Protein 5L87 (pdb70)

Solvent-accessible surface area: 4073 Å² total; per-residue (Å²): 99,113,86,71,113,76,5,68,109,1,29,126,48,2,112,42,93,189,21,38,226,55,89,32,49,65,8,0,95,80,3,101,88,135,50,10,47,14,86,13,0,28,61,0,0,80,123,26,61,65,92,43,85,59,124,45,0,102,171,35,47,138

InterPro domains:
  IPR006785 Peroxisome membrane anchor protein Pex14p, N-terminal [PF04695] (24-68)
  IPR025655 Peroxisomal membrane protein 14 [PTHR23058] (12-346)
  IPR036388 Winged helix-like DNA-binding domain superfamily [G3DSA:1.10.10.10] (15-84)

Structure (mmCIF, N/CA/C/O backbone):
data_5L87
#
_entry.id   5L87
#
_cell.length_a   43.030
_cell.length_b   37.260
_cell.length_c   42.460
_cell.angle_alpha   90.00
_cell.angle_beta   117.89
_cell.angle_gamma   90.00
#
_symmetry.space_group_name_H-M   'C 1 2 1'
#
loop_
_entity.id
_entity.type
_entity.pdbx_description
1 polymer 'Peroxin 14'
2 non-polymer 5-(1~{H}-indol-3-ylmethyl)-1-methyl-~{N}-(naphthalen-1-ylmethyl)-6,7-dihydro-4~{H}-pyrazolo[4,3-c]pyridine-3-carboxamide
3 non-polymer 1,2-ETHANEDIOL
4 water water
#
loop_
_atom_site.group_PDB
_atom_site.id
_atom_site.type_symbol
_atom_site.label_atom_id
_atom_site.label_alt_id
_atom_site.label_comp_id
_atom_site.label_asym_id
_atom_site.label_entity_id
_atom_site.label_seq_id
_atom_site.pdbx_PDB_ins_code
_atom_site.Cartn_x
_atom_site.Cartn_y
_atom_site.Cartn_z
_atom_site.occupancy
_atom_site.B_iso_or_equiv
_atom_site.auth_seq_id
_atom_site.auth_comp_id
_atom_site.auth_asym_id
_atom_site.auth_atom_id
_atom_site.pdbx_PDB_model_num
ATOM 1 N N . SER A 1 8 ? 6.054 12.970 -0.385 1.00 108.02 5 SER A N 1
ATOM 2 C CA . SER A 1 8 ? 4.803 13.060 0.443 1.00 15.33 5 SER A CA 1
ATOM 3 C C . SER A 1 8 ? 5.145 12.651 1.880 1.00 12.80 5 SER A C 1
ATOM 4 O O . SER A 1 8 ? 6.133 11.911 2.115 1.00 12.19 5 SER A O 1
ATOM 11 N N . GLU A 1 9 ? 4.343 13.101 2.872 1.00 12.77 6 GLU A N 1
ATOM 12 C CA . GLU A 1 9 ? 4.520 12.632 4.247 1.00 10.79 6 GLU A CA 1
ATOM 13 C C . GLU A 1 9 ? 4.427 11.090 4.319 1.00 9.86 6 GLU A C 1
ATOM 14 O O . GLU A 1 9 ? 5.236 10.442 5.085 1.00 9.45 6 GLU A O 1
ATOM 26 N N . ARG A 1 10 ? 3.498 10.505 3.600 1.00 10.33 7 ARG A N 1
ATOM 27 C CA . ARG A 1 10 ? 3.389 9.062 3.557 1.00 9.05 7 ARG A CA 1
ATOM 28 C C . ARG A 1 10 ? 4.665 8.440 3.031 1.00 8.49 7 ARG A C 1
ATOM 29 O O . ARG A 1 10 ? 5.165 7.472 3.622 1.00 8.00 7 ARG A O 1
ATOM 50 N N . GLU A 1 11 ? 5.162 8.898 1.884 1.00 8.56 8 GLU A N 1
ATOM 51 C CA . GLU A 1 11 ? 6.343 8.281 1.314 1.00 8.21 8 GLU A CA 1
ATOM 52 C C . GLU A 1 11 ? 7.547 8.420 2.249 1.00 7.11 8 GLU A C 1
ATOM 53 O O . GLU A 1 11 ? 8.378 7.518 2.311 1.00 7.02 8 GLU A O 1
ATOM 62 N N . LYS A 1 12 ? 7.664 9.533 2.955 1.00 7.22 9 LYS A N 1
ATOM 63 C CA . LYS A 1 12 ? 8.763 9.686 3.913 1.00 6.81 9 LYS A CA 1
ATOM 64 C C . LYS A 1 12 ? 8.643 8.661 5.076 1.00 6.63 9 LYS A C 1
ATOM 65 O O . LYS A 1 12 ? 9.677 8.133 5.554 1.00 7.00 9 LYS A O 1
ATOM 84 N N . ARG A 1 13 ? 7.432 8.409 5.564 1.00 6.53 10 ARG A N 1
ATOM 85 C CA . ARG A 1 13 ? 7.253 7.363 6.564 1.00 6.44 10 ARG A CA 1
ATOM 86 C C . ARG A 1 13 ? 7.664 5.986 6.022 1.00 6.15 10 ARG A C 1
ATOM 87 O O . ARG A 1 13 ? 8.354 5.211 6.709 1.00 6.06 10 ARG A O 1
ATOM 108 N N . VAL A 1 14 ? 7.221 5.692 4.815 1.00 5.81 11 VAL A N 1
ATOM 109 C CA .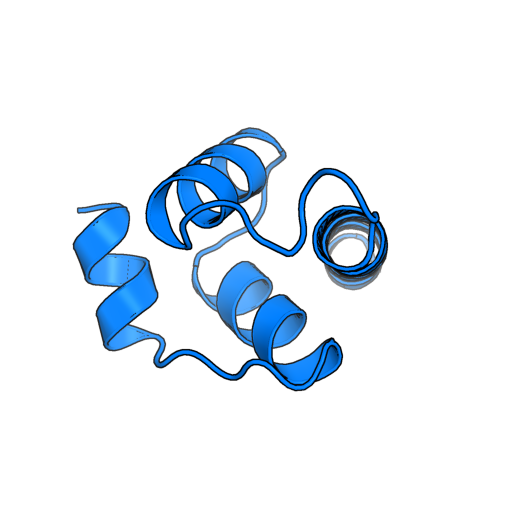 VAL A 1 14 ? 7.551 4.371 4.235 1.00 5.87 11 VAL A CA 1
ATOM 110 C C . VAL A 1 14 ? 9.060 4.254 4.002 1.00 5.64 11 VAL A C 1
ATOM 111 O O . VAL A 1 14 ? 9.641 3.199 4.276 1.00 5.90 11 VAL A O 1
ATOM 124 N N . SER A 1 15 ? 9.710 5.324 3.526 1.00 5.67 12 SER A N 1
ATOM 125 C CA . SER A 1 15 ? 11.162 5.292 3.337 1.00 5.59 12 SER A CA 1
ATOM 126 C C . SER A 1 15 ? 11.897 5.018 4.633 1.00 5.20 12 SER A C 1
ATOM 127 O O . SER A 1 15 ? 12.826 4.188 4.704 1.00 5.59 12 SER A O 1
ATOM 135 N N . ASN A 1 16 ? 11.495 5.712 5.715 1.00 5.30 13 ASN A N 1
ATOM 136 C CA . ASN A 1 16 ? 12.081 5.458 7.004 1.00 5.26 13 ASN A CA 1
ATOM 137 C C . ASN A 1 16 ? 11.879 3.990 7.433 1.00 5.27 13 ASN A C 1
ATOM 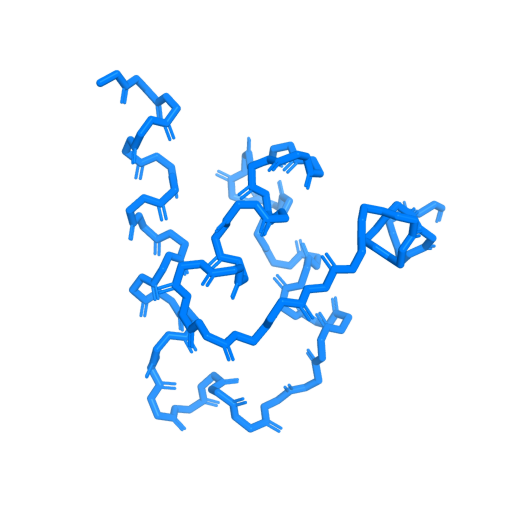138 O O . ASN A 1 16 ? 12.783 3.359 8.003 1.00 5.53 13 ASN A O 1
ATOM 149 N N . ALA A 1 17 ? 10.666 3.481 7.195 1.00 5.18 14 ALA A N 1
ATOM 150 C CA . ALA A 1 17 ? 10.341 2.093 7.589 1.00 5.12 14 ALA A CA 1
ATOM 151 C C . ALA A 1 17 ? 11.172 1.080 6.843 1.00 5.47 14 ALA A C 1
ATOM 152 O O . ALA A 1 17 ? 11.622 0.082 7.416 1.00 5.53 14 ALA A O 1
ATOM 159 N N . VAL A 1 18 ? 11.357 1.272 5.527 1.00 5.63 15 VAL A N 1
ATOM 160 C CA . VAL A 1 18 ? 12.176 0.392 4.740 1.00 6.22 15 VAL A CA 1
ATOM 161 C C . VAL A 1 18 ? 13.604 0.314 5.323 1.00 6.04 15 VAL A C 1
ATOM 162 O O . VAL A 1 18 ? 14.185 -0.745 5.485 1.00 6.41 15 VAL A O 1
ATOM 175 N N . GLU A 1 19 ? 14.161 1.530 5.620 1.00 6.01 16 GLU A N 1
ATOM 176 C CA . GLU A 1 19 ? 15.524 1.552 6.129 1.00 6.52 16 GLU A CA 1
ATOM 177 C C . GLU A 1 19 ? 15.630 0.793 7.477 1.00 5.88 16 GLU A C 1
ATOM 178 O O . GLU A 1 19 ? 16.587 0.100 7.719 1.00 6.57 16 GLU A O 1
ATOM 190 N N . PHE A 1 20 ? 14.615 0.980 8.346 1.00 5.58 17 PHE A N 1
ATOM 191 C CA . PHE A 1 20 ? 14.538 0.213 9.585 1.00 5.49 17 PHE A CA 1
ATOM 192 C C . PHE A 1 20 ? 14.543 -1.304 9.318 1.00 5.61 17 PHE A C 1
ATOM 193 O O . PHE A 1 20 ? 15.345 -2.036 9.890 1.00 6.30 17 PHE A O 1
ATOM 210 N N . LEU A 1 21 ? 13.630 -1.749 8.446 1.00 5.34 18 LEU A N 1
ATOM 211 C CA . LEU A 1 21 ? 13.460 -3.168 8.204 1.00 6.11 18 LEU A CA 1
ATOM 212 C C . LEU A 1 21 ? 14.694 -3.831 7.583 1.00 7.21 18 LEU A C 1
ATOM 213 O O . LEU A 1 21 ? 14.887 -5.046 7.762 1.00 9.08 18 LEU A O 1
ATOM 229 N N . LEU A 1 22 ? 15.513 -3.052 6.857 1.00 7.21 19 LEU A N 1
ATOM 230 C CA . LEU A 1 22 ? 16.739 -3.545 6.230 1.00 8.10 19 LEU A CA 1
ATOM 231 C C . LEU A 1 22 ? 17.904 -3.711 7.201 1.00 7.34 19 LEU A C 1
ATOM 232 O O . LEU A 1 22 ? 18.882 -4.368 6.857 1.00 8.8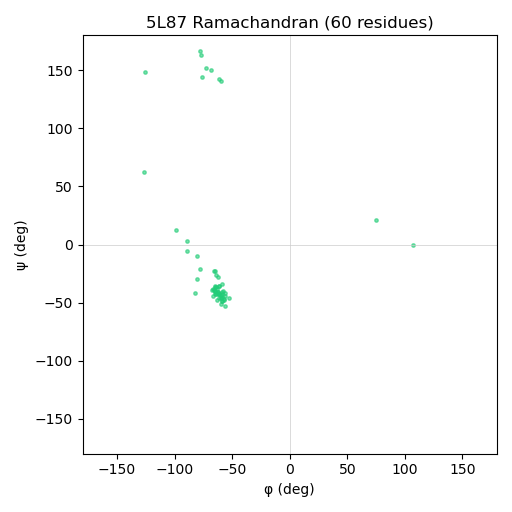8 19 LEU A O 1
ATOM 248 N N . ASP A 1 23 ? 17.862 -3.026 8.337 1.00 6.59 20 ASP A N 1
ATOM 249 C CA . ASP A 1 23 ? 19.0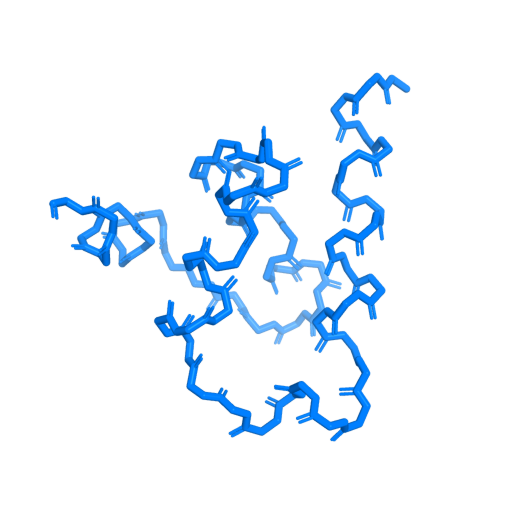31 -3.004 9.227 1.00 6.62 20 ASP A CA 1
ATOM 250 C C . ASP A 1 23 ? 19.395 -4.397 9.728 1.00 7.45 20 ASP A C 1
ATOM 251 O O . ASP A 1 23 ? 18.536 -5.210 10.028 1.00 8.66 20 ASP A O 1
ATOM 260 N N . SER A 1 24 ? 20.697 -4.682 9.843 1.00 8.26 21 SER A N 1
ATOM 261 C CA . SER A 1 24 ? 21.163 -6.020 10.204 1.00 10.82 21 SER A CA 1
ATOM 262 C C . SER A 1 24 ? 20.703 -6.479 11.580 1.00 9.76 21 SER A C 1
ATOM 263 O O . SER A 1 24 ? 20.597 -7.697 11.785 1.00 12.73 21 SER A O 1
ATOM 271 N N . ARG A 1 25 ? 20.463 -5.612 12.521 1.00 8.67 22 ARG A N 1
ATOM 272 C CA . ARG A 1 25 ? 19.971 -5.984 13.853 1.00 9.52 22 ARG A CA 1
ATOM 273 C C . ARG A 1 25 ? 18.504 -6.226 13.846 1.00 9.59 22 ARG A C 1
ATOM 274 O O . ARG A 1 25 ? 18.045 -6.876 14.803 1.00 14.43 22 ARG A O 1
ATOM 295 N N . VAL A 1 26 ? 17.733 -5.553 12.960 1.00 8.46 23 VAL A N 1
ATOM 296 C CA . VAL A 1 26 ? 16.290 -5.602 12.881 1.00 8.40 23 VAL A CA 1
ATOM 297 C C . VAL A 1 26 ? 15.834 -6.818 12.105 1.00 8.19 23 VAL A C 1
ATOM 298 O O . VAL A 1 26 ? 14.832 -7.450 12.438 1.00 8.36 23 VAL A O 1
ATOM 311 N N . ARG A 1 27 ? 16.520 -7.130 11.000 1.00 7.88 24 ARG A N 1
ATOM 312 C CA . ARG A 1 27 ? 15.962 -8.036 10.022 1.00 8.19 24 ARG A CA 1
ATOM 313 C C . ARG A 1 27 ? 15.641 -9.397 10.556 1.00 9.12 24 ARG A C 1
ATOM 314 O O . ARG A 1 27 ? 14.625 -9.987 10.085 1.00 11.92 24 ARG A O 1
ATOM 320 N N . ARG A 1 28 ? 16.406 -9.926 11.510 1.00 10.38 25 ARG A N 1
ATOM 321 C CA . ARG A 1 28 ? 16.077 -11.383 11.886 1.00 11.23 25 ARG A CA 1
ATOM 322 C C . ARG A 1 28 ? 15.041 -11.430 12.987 1.00 10.47 25 ARG A C 1
ATOM 323 O O . ARG A 1 28 ? 14.624 -12.546 13.368 1.00 12.93 25 ARG A O 1
ATOM 344 N N . THR A 1 29 ? 14.634 -10.185 13.580 1.00 10.99 26 THR A N 1
ATOM 345 C CA . THR A 1 29 ? 13.742 -10.115 14.724 1.00 10.54 26 THR A CA 1
ATOM 346 C C . THR A 1 29 ? 12.330 -10.346 14.307 1.00 8.62 26 THR A C 1
ATOM 347 O O . THR A 1 29 ? 11.997 -10.333 13.108 1.00 9.93 26 THR A O 1
ATOM 358 N N . PRO A 1 30 ? 11.425 -10.665 15.248 1.00 7.87 27 PRO A N 1
ATOM 359 C CA . PRO A 1 30 ? 10.113 -11.106 14.835 1.00 7.83 27 PRO A CA 1
ATOM 360 C C . PRO A 1 30 ? 9.271 -10.009 14.178 1.00 7.03 27 PRO A C 1
ATOM 361 O O . PRO A 1 30 ? 9.317 -8.822 14.510 1.00 7.29 27 PRO A O 1
ATOM 372 N N . THR A 1 31 ? 8.415 -10.450 13.275 1.00 7.69 28 THR A N 1
ATOM 373 C CA . THR A 1 31 ? 7.480 -9.542 12.590 1.00 7.46 28 THR A CA 1
ATOM 374 C C . THR A 1 31 ? 6.686 -8.709 13.549 1.00 7.50 28 THR A C 1
ATOM 375 O O . THR A 1 31 ? 6.534 -7.484 13.348 1.00 7.35 28 THR A O 1
ATOM 386 N N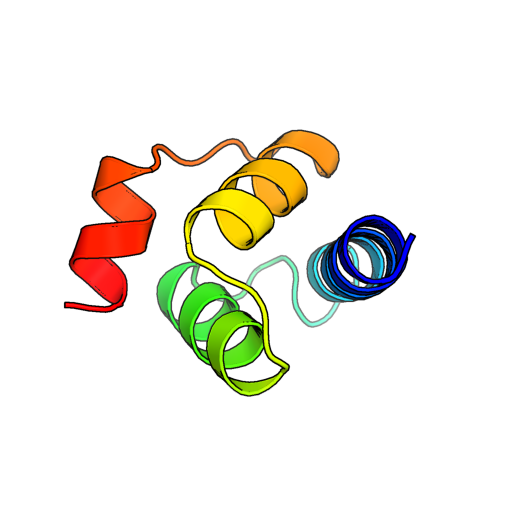 . SER A 1 32 ? 6.134 -9.309 14.604 1.00 8.73 29 SER A N 1
ATOM 387 C CA . SER A 1 32 ? 5.214 -8.595 15.443 1.00 9.53 29 SER A CA 1
ATOM 388 C C . SER A 1 32 ? 5.938 -7.393 16.085 1.00 9.22 29 SER A C 1
ATOM 389 O O . SER A 1 32 ? 5.343 -6.288 16.178 1.00 9.12 29 SER A O 1
ATOM 397 N N . SER A 1 33 ? 7.154 -7.533 16.568 1.00 8.58 30 SER A N 1
ATOM 398 C CA . SER A 1 33 ? 7.880 -6.423 17.199 1.00 9.53 30 SER A CA 1
ATOM 399 C C . SER A 1 33 ? 8.172 -5.341 16.196 1.00 8.34 30 SER A C 1
ATOM 400 O O . SER A 1 33 ? 8.099 -4.180 16.539 1.00 9.27 30 SER A O 1
ATOM 408 N N . LYS A 1 34 ? 8.468 -5.693 14.940 1.00 7.33 31 LYS A N 1
ATOM 409 C CA . LYS A 1 34 ? 8.686 -4.691 13.899 1.00 7.00 31 LYS A CA 1
ATOM 410 C C . LYS A 1 34 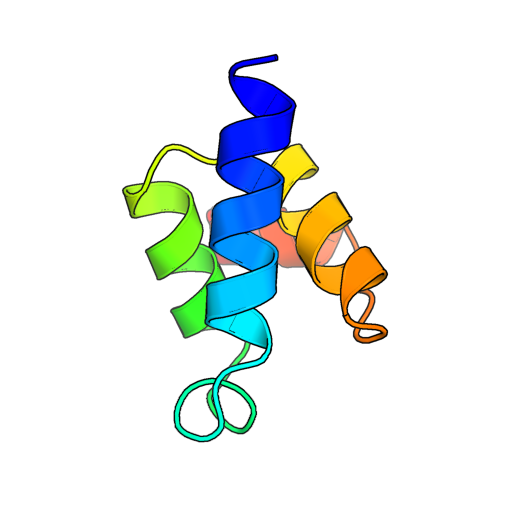? 7.420 -3.895 13.608 1.00 6.23 31 LYS A C 1
ATOM 411 O O . LYS A 1 34 ? 7.450 -2.666 13.412 1.00 6.94 31 LYS A O 1
ATOM 430 N N . VAL A 1 35 ? 6.282 -4.606 13.532 1.00 5.97 32 VAL A N 1
ATOM 431 C CA . VAL A 1 35 ? 4.998 -3.969 13.249 1.00 5.88 32 VAL A CA 1
ATOM 432 C C . VAL A 1 35 ? 4.614 -2.974 14.371 1.00 6.20 32 VAL A C 1
ATOM 433 O O . VAL A 1 35 ? 4.214 -1.829 14.086 1.00 6.39 32 VAL A O 1
ATOM 446 N N . HIS A 1 36 ? 4.728 -3.404 15.634 1.00 6.29 33 HIS A N 1
ATOM 447 C CA . HIS A 1 36 ? 4.398 -2.454 16.722 1.00 6.42 33 HIS A CA 1
ATOM 448 C C . HIS A 1 36 ? 5.334 -1.254 16.694 1.00 6.64 33 HIS A C 1
ATOM 449 O O . HIS A 1 36 ? 4.873 -0.106 16.912 1.00 7.01 33 HIS A O 1
ATOM 464 N N . PHE A 1 37 ? 6.616 -1.455 16.443 1.00 6.38 34 PHE A N 1
ATOM 465 C CA . PHE A 1 37 ? 7.530 -0.315 16.362 1.00 6.36 34 PHE A CA 1
ATOM 466 C C . PHE A 1 37 ? 7.077 0.649 15.274 1.00 6.16 34 PHE A C 1
ATOM 467 O O . PHE A 1 37 ? 7.010 1.883 15.460 1.00 6.68 34 PHE A O 1
ATOM 484 N N . LEU A 1 38 ? 6.783 0.123 14.067 1.00 6.13 35 LEU A N 1
ATOM 485 C CA . LEU A 1 38 ? 6.412 1.028 12.969 1.00 5.96 35 LEU A CA 1
ATOM 486 C C . LEU A 1 38 ? 5.117 1.793 13.248 1.00 6.22 35 LEU A C 1
ATOM 487 O O . LEU A 1 38 ? 5.012 2.971 12.904 1.00 6.62 35 LEU A O 1
ATOM 503 N N . LYS A 1 39 ? 4.136 1.139 13.868 1.00 6.24 36 LYS A N 1
ATOM 504 C CA . LYS A 1 39 ? 2.908 1.866 14.244 1.00 6.67 36 LYS A CA 1
ATOM 505 C C . LYS A 1 39 ? 3.282 3.031 15.188 1.00 6.67 36 LYS A C 1
ATOM 506 O O . LYS A 1 39 ? 2.720 4.150 15.076 1.00 7.32 36 LYS A O 1
ATOM 521 N N . SER A 1 40 ? 4.205 2.786 16.123 1.00 6.66 37 SER A N 1
ATOM 522 C CA . SER A 1 40 ? 4.586 3.829 17.096 1.00 7.19 37 SER A CA 1
ATOM 523 C C . SER A 1 40 ? 5.271 5.011 16.430 1.00 7.68 37 SER A C 1
ATOM 524 O O . SER A 1 40 ? 5.319 6.098 17.034 1.00 10.08 37 SER A O 1
ATOM 532 N N . LYS A 1 41 ? 5.848 4.831 15.252 1.00 7.17 38 LYS A N 1
ATOM 533 C CA . LYS A 1 41 ? 6.483 5.903 14.521 1.00 7.79 38 LYS A CA 1
ATOM 534 C C . LYS A 1 41 ? 5.487 6.623 13.598 1.00 8.51 38 LYS A C 1
ATOM 535 O O . LYS A 1 41 ? 5.902 7.554 12.909 1.00 12.03 38 LYS A O 1
ATOM 554 N N . GLY A 1 42 ? 4.228 6.249 13.623 1.00 7.60 39 GLY A N 1
ATOM 555 C CA . GLY A 1 42 ? 3.179 6.952 12.903 1.00 7.83 39 GLY A CA 1
ATOM 556 C C . GLY A 1 42 ? 2.631 6.250 11.672 1.00 6.84 39 GLY A C 1
ATOM 557 O O . GLY A 1 42 ? 1.758 6.802 10.983 1.00 7.75 39 GLY A O 1
ATOM 561 N N . LEU A 1 43 ? 3.139 5.055 11.324 1.00 6.37 40 LEU A N 1
ATOM 562 C CA . LEU A 1 43 ? 2.642 4.378 10.125 1.00 6.05 40 LEU A CA 1
ATOM 563 C C . LEU A 1 43 ? 1.249 3.735 10.392 1.00 6.46 40 LEU A C 1
ATOM 564 O O . LEU A 1 43 ? 0.977 3.237 11.450 1.00 7.67 40 LEU A O 1
ATOM 580 N N . SER A 1 44 ? 0.432 3.774 9.349 1.00 6.00 41 SER A N 1
ATOM 581 C CA . SER A 1 44 ? -0.772 2.989 9.321 1.00 6.42 41 SER A CA 1
ATOM 582 C C . SER A 1 44 ? -0.452 1.504 8.976 1.00 5.97 41 SER A C 1
ATOM 583 O O . SER A 1 44 ? 0.614 1.191 8.446 1.00 5.92 41 SER A O 1
ATOM 591 N N . ALA A 1 45 ? -1.430 0.654 9.196 1.00 6.56 42 ALA A N 1
ATOM 592 C CA . ALA A 1 45 ? -1.252 -0.769 8.817 1.00 6.22 42 ALA A CA 1
ATOM 593 C C . ALA A 1 45 ? -0.933 -0.898 7.326 1.00 5.75 42 ALA A C 1
ATOM 594 O O . ALA A 1 45 ? -0.108 -1.727 6.937 1.00 5.80 42 ALA A O 1
ATOM 601 N N . GLU A 1 46 ? -1.593 -0.086 6.471 1.00 5.79 43 GLU A N 1
ATOM 602 C CA . GLU A 1 46 ? -1.374 -0.153 5.036 1.00 5.93 43 GLU A CA 1
ATOM 603 C C . GLU A 1 46 ? 0.043 0.303 4.661 1.00 5.69 43 GLU A C 1
ATOM 604 O O . GLU A 1 46 ? 0.657 -0.255 3.746 1.00 6.43 43 GLU A O 1
ATOM 616 N N . GLU A 1 47 ? 0.562 1.326 5.346 1.00 5.53 44 GLU A N 1
ATOM 617 C CA . GLU A 1 47 ? 1.920 1.773 5.101 1.00 5.39 44 GLU A CA 1
ATOM 618 C C . GLU A 1 47 ? 2.937 0.703 5.549 1.00 5.02 44 GLU A C 1
ATOM 619 O O . GLU A 1 47 ? 3.961 0.481 4.891 1.00 5.40 44 GLU A O 1
ATOM 631 N N . ILE A 1 48 ? 2.664 0.054 6.677 1.00 5.07 45 ILE A N 1
ATOM 632 C CA . ILE A 1 48 ? 3.507 -1.034 7.167 1.00 5.00 45 ILE A CA 1
ATOM 633 C C . ILE A 1 48 ? 3.532 -2.162 6.102 1.00 5.21 45 ILE A C 1
ATOM 634 O O . ILE A 1 48 ? 4.582 -2.731 5.788 1.00 5.52 45 ILE A O 1
ATOM 650 N N . CYS A 1 49 ? 2.342 -2.500 5.59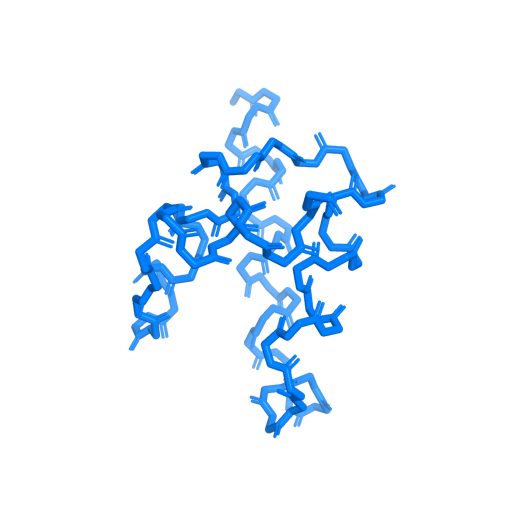0 1.00 5.84 46 CYS A N 1
ATOM 651 C CA . CYS A 1 49 ? 2.234 -3.542 4.557 1.00 6.20 46 CYS A CA 1
ATOM 652 C C . CYS A 1 49 ? 3.107 -3.174 3.345 1.00 6.08 46 CYS A C 1
ATOM 653 O O . CYS A 1 49 ? 3.874 -3.988 2.824 1.00 6.53 46 CYS A O 1
ATOM 661 N N . GLU A 1 50 ? 3.001 -1.918 2.893 1.00 6.05 47 GLU A N 1
ATOM 662 C CA . GLU A 1 50 ? 3.804 -1.493 1.762 1.00 6.10 47 GLU A CA 1
ATOM 663 C C . GLU A 1 50 ? 5.293 -1.644 2.050 1.00 5.73 47 GLU A C 1
ATOM 664 O O . GLU A 1 50 ? 6.068 -2.100 1.202 1.00 6.35 47 GLU A O 1
ATOM 676 N N . ALA A 1 51 ? 5.730 -1.222 3.245 1.00 5.53 48 ALA A N 1
ATOM 677 C CA . ALA A 1 51 ? 7.155 -1.302 3.591 1.00 5.66 48 ALA A CA 1
ATOM 678 C C . ALA A 1 51 ? 7.681 -2.746 3.595 1.00 5.35 48 ALA A C 1
ATOM 679 O O . ALA A 1 51 ? 8.779 -2.998 3.088 1.00 5.72 48 ALA A O 1
ATOM 686 N N . PHE A 1 52 ? 6.912 -3.692 4.148 1.00 5.12 49 PHE A N 1
ATOM 687 C CA . PHE A 1 52 ? 7.356 -5.104 4.147 1.00 5.27 49 PHE A CA 1
ATOM 688 C C . PHE A 1 52 ? 7.525 -5.629 2.715 1.00 5.30 49 PHE A C 1
ATOM 689 O O . PHE A 1 52 ? 8.474 -6.328 2.408 1.00 6.06 49 PHE A O 1
ATOM 706 N N . THR A 1 53 ? 6.573 -5.298 1.835 1.00 5.52 50 THR A N 1
ATOM 707 C CA . THR A 1 53 ? 6.720 -5.725 0.439 1.00 5.90 50 THR A CA 1
ATOM 708 C C . THR A 1 53 ? 7.938 -5.074 -0.213 1.00 5.97 50 THR A C 1
ATOM 709 O O . THR A 1 53 ? 8.658 -5.709 -1.004 1.00 7.03 50 THR A O 1
ATOM 720 N N . LYS A 1 54 ? 8.235 -3.792 0.124 1.00 6.43 51 LYS A N 1
ATOM 721 C CA . LYS A 1 54 ? 9.372 -3.106 -0.461 1.00 7.30 51 LYS A CA 1
ATOM 722 C C . LYS A 1 54 ? 10.708 -3.726 -0.071 1.00 7.53 51 LYS A C 1
ATOM 723 O O . LYS A 1 54 ? 11.704 -3.482 -0.807 1.00 9.83 51 LYS A O 1
ATOM 742 N N . VAL A 1 55 ? 10.799 -4.456 1.037 1.00 6.62 52 VAL A N 1
ATOM 743 C CA . VAL A 1 55 ? 12.027 -5.139 1.410 1.00 7.21 52 VAL A CA 1
ATOM 744 C C . VAL A 1 55 ? 11.996 -6.616 1.026 1.00 7.31 52 VAL A C 1
ATOM 745 O O . VAL A 1 55 ? 12.883 -7.387 1.426 1.00 8.7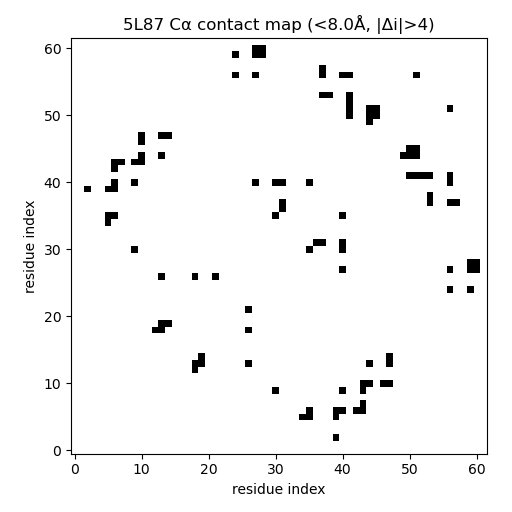8 52 VAL A O 1
ATOM 758 N N . GLY A 1 56 ? 11.022 -7.029 0.211 1.00 6.68 53 GLY A N 1
ATOM 759 C CA . GLY A 1 56 ? 10.977 -8.403 -0.272 1.00 7.41 53 GLY A CA 1
ATOM 760 C C . GLY A 1 56 ? 10.529 -9.395 0.758 1.00 7.57 53 GLY A C 1
ATOM 761 O O . GLY A 1 56 ? 10.810 -10.593 0.614 1.00 9.05 53 GLY A O 1
ATOM 765 N N . GLN A 1 57 ? 9.832 -8.925 1.796 1.00 7.18 54 GLN A N 1
ATOM 766 C CA . GLN A 1 57 ? 9.314 -9.793 2.874 1.00 8.69 54 GLN A CA 1
ATOM 767 C C . GLN A 1 57 ? 7.820 -9.511 3.003 1.00 7.25 54 GLN A C 1
ATOM 768 O O . GLN A 1 57 ? 7.336 -9.059 4.058 1.00 7.63 54 GLN A O 1
ATOM 782 N N . PRO A 1 58 ? 7.061 -9.777 1.943 1.00 7.27 55 PRO A N 1
ATOM 783 C CA . PRO A 1 58 ? 5.651 -9.381 1.961 1.00 7.05 55 PRO A CA 1
ATOM 784 C C . PRO A 1 58 ? 4.898 -10.046 3.098 1.00 7.58 55 PRO A C 1
ATOM 785 O O . PRO A 1 58 ? 5.046 -11.262 3.365 1.00 9.33 55 PRO A O 1
ATOM 796 N N . LYS A 1 59 ? 4.016 -9.256 3.704 1.00 7.05 56 LYS A N 1
ATOM 797 C CA . LYS A 1 59 ? 3.088 -9.700 4.724 1.00 7.56 56 LYS A CA 1
ATOM 798 C C . LYS A 1 59 ? 1.666 -9.293 4.264 1.00 7.49 56 LYS A C 1
ATOM 799 O O . LYS A 1 59 ? 1.481 -8.255 3.620 1.00 9.80 56 LYS A O 1
ATOM 818 N N . THR A 1 60 ? 0.682 -10.084 4.624 1.00 7.15 57 THR A N 1
ATOM 819 C CA . THR A 1 60 ? -0.678 -9.690 4.319 1.00 6.96 57 THR A CA 1
ATOM 820 C C . THR A 1 60 ? -1.122 -8.541 5.238 1.00 5.96 57 THR A C 1
ATOM 821 O O . THR A 1 60 ? -0.704 -8.441 6.397 1.00 6.14 57 THR A O 1
ATOM 832 N N . LEU A 1 61 ? -2.041 -7.721 4.735 1.00 5.95 58 LEU A N 1
ATOM 833 C CA . LEU A 1 61 ? -2.643 -6.730 5.612 1.00 5.65 58 LEU A CA 1
ATOM 834 C C . LEU A 1 61 ? -3.369 -7.431 6.761 1.00 5.53 58 LEU A C 1
ATOM 835 O O . LEU A 1 61 ? -3.375 -6.958 7.892 1.00 6.03 58 LEU A O 1
ATOM 851 N N . ASN A 1 62 ? -3.988 -8.608 6.472 1.00 5.66 59 ASN A N 1
ATOM 852 C CA . ASN A 1 62 ? -4.657 -9.340 7.528 1.00 6.07 59 ASN A CA 1
ATOM 853 C C . ASN A 1 62 ? -3.700 -9.649 8.684 1.00 5.79 59 ASN A C 1
ATOM 854 O O . ASN A 1 62 ? -4.075 -9.501 9.858 1.00 6.37 59 ASN A O 1
ATOM 865 N N . GLU A 1 63 ? -2.476 -10.087 8.388 1.00 5.63 60 GLU A N 1
ATOM 866 C CA . GLU A 1 63 ? -1.533 -10.421 9.459 1.00 6.06 60 GLU A CA 1
ATOM 867 C C . GLU A 1 63 ? -1.130 -9.140 10.258 1.00 5.60 60 GLU A C 1
ATOM 868 O O . GLU A 1 63 ? -1.053 -9.162 11.477 1.00 6.28 60 GLU A O 1
ATOM 880 N N . ILE A 1 64 ? -0.850 -8.067 9.524 1.00 5.44 61 ILE A N 1
ATOM 881 C CA . ILE A 1 64 ? -0.451 -6.811 10.171 1.00 5.51 61 ILE A CA 1
ATOM 882 C C . ILE A 1 64 ? -1.561 -6.346 11.119 1.00 5.49 61 ILE A C 1
ATOM 883 O O . ILE A 1 64 ? -1.320 -5.953 12.260 1.00 6.25 61 ILE A O 1
ATOM 899 N N . LYS A 1 65 ? -2.811 -6.344 10.603 1.00 5.90 62 LYS A N 1
ATOM 900 C CA . LYS A 1 65 ? -3.925 -5.898 11.436 1.00 6.33 62 LYS A CA 1
ATOM 901 C C . LYS A 1 65 ? -4.157 -6.823 12.632 1.00 6.49 62 LYS A C 1
ATOM 902 O O . LYS A 1 65 ? -4.507 -6.349 13.720 1.00 7.42 62 LYS A O 1
ATOM 921 N N . ARG A 1 66 ? -3.963 -8.127 12.472 1.00 6.84 63 ARG A N 1
ATOM 922 C CA . ARG A 1 66 ? -4.146 -9.024 13.622 1.00 7.36 63 ARG A CA 1
ATOM 923 C C . ARG A 1 66 ? -3.113 -8.745 14.691 1.00 7.56 63 ARG A C 1
ATOM 924 O O . ARG A 1 66 ? -3.430 -8.735 15.883 1.00 8.75 63 ARG A O 1
ATOM 945 N N . ILE A 1 67 ? -1.866 -8.464 14.293 1.00 6.79 64 ILE A N 1
ATOM 946 C CA . ILE A 1 67 ? -0.835 -8.111 15.270 1.00 7.34 64 ILE A CA 1
ATOM 947 C C . ILE A 1 67 ? -1.238 -6.849 16.067 1.00 7.19 64 ILE A C 1
ATOM 948 O O . ILE A 1 67 ? -1.035 -6.782 17.263 1.00 8.69 64 ILE A O 1
ATOM 964 N N . LEU A 1 68 ? -1.769 -5.853 15.342 1.00 7.43 65 LEU A N 1
ATOM 965 C CA . LEU A 1 68 ? -2.103 -4.567 15.941 1.00 7.90 65 LEU A CA 1
ATOM 966 C C . LEU A 1 68 ? -3.445 -4.592 16.680 1.00 10.28 65 LEU A C 1
ATOM 967 O O . LEU A 1 68 ? -3.678 -3.610 17.388 1.00 14.03 65 LEU A O 1
ATOM 983 N N . SER A 1 69 ? -4.236 -5.619 16.557 1.00 9.78 66 SER A N 1
ATOM 984 C CA . SER A 1 69 ? -5.591 -5.685 17.099 1.00 11.99 66 SER A CA 1
ATOM 985 C C . SER A 1 69 ? -5.717 -5.772 18.568 1.00 16.62 66 SER A C 1
ATOM 986 O O . SER A 1 69 ? -4.775 -6.128 19.242 1.00 17.36 66 SER A O 1
#

Radius of gyration: 10.34 Å; Cα contacts (8 Å, |Δi|>4): 57; chains: 1; bounding box: 27×24×18 Å

B-factor: mean 11.44, std 10.15, range [4.85, 140.56]

GO terms:
  GO:0046860 glycosome membrane (C, IDA)
  GO:0020015 glycosome (C, IDA)
  GO:0010608 post-transcriptional regulation of gene expression (P, IDA)
  GO:0006623 protein targeting to vacuole (P, IDA)
  GO:0005515 protein binding (F, IPI)

Organism: Trypanosoma brucei brucei (NCBI:txid5702)

Secondary structure (DSSP, 8-state):
-HHHHHHHHHHHHHHSTTTTTS-HHHHHHHHHHTT--HHHHHHHHHHTT----HHHHHHHH-

Nearest PDB structures (foldseek):
  5oml-assembly1_A  TM=1.005E+00  e=3.141E-09  Trypanosoma brucei brucei
  5l8a-assembly1_A  TM=1.004E+00  e=4.235E-09  Trypanosoma brucei brucei
  6s6r-assembly1_A  TM=1.007E+00  e=4.235E-09  Trypanosoma brucei brucei
  5n8v-assembly4_F  TM=1.002E+00  e=7.254E-09  Trypanosoma brucei brucei
  6zfw-assembly1_A  TM=9.824E-01  e=1.101E-06  Trypanosoma cruzi

Sequence (62 aa):
SEREKRVSNAVEFLLDSRVRRTPTSSKVHFLKSKGLSAEEICEAFTKVGQPKTLNEIKRILS

Foldseek 3Di:
DVLVVLLVVLLVQCPDPVNVVDDPLVSLVVSVVVPDDLVSNQVSCVVNVNHDDSVVSVVSVD

CATH classification: 1.10.10.10